Protein AF-A0A967EH42-F1 (afdb_monomer)

Organism: NCBI:txid2716691

Mean predicted aligned error: 13.78 Å

Nearest PDB structures (foldseek):
  6idc-assembly1_A-2  TM=6.650E-01  e=6.580E+00  Borreliella burgdorferi
  3dlb-assembly1_B  TM=2.522E-01  e=3.871E+00  Thermus thermophilus
  4v77-assembly1_BC  TM=2.938E-01  e=7.852E+00  Escherichia coli K-12

Solvent-accessible surface area (backbone atoms only — not comparable to full-atom values): 7405 Å² total; per-residue (Å²): 115,75,68,59,59,44,43,50,76,42,47,83,82,50,55,71,68,57,47,50,57,50,41,55,53,20,50,59,40,42,72,36,87,88,42,98,53,21,74,60,18,46,50,41,38,54,30,45,56,56,42,47,75,46,44,70,59,68,75,48,47,55,52,33,64,55,40,49,73,43,79,68,52,102,78,80,36,40,36,39,27,22,45,92,88,43,78,53,35,32,43,34,48,82,48,101,55,34,28,36,42,37,38,86,91,47,68,55,90,64,75,25,63,42,73,60,40,44,46,44,54,47,35,49,56,54,59,54,56,63,72,75,110

Foldseek 3Di:
DVVLCCLLVPVVVDDPVVLVVLLVVLVVLLVPPPRPCNVSSVSNNVRSVVVCLVADDVVLVVLLVQWDWDQDDPVSFKIFTDRPHDGAKIWGHPDQQWIWIDGPVGTDPDIGRDPNNRSSVSSCVRVVVVVVD

Secondary structure (DSSP, 8-state):
-HHHHHHHH-GGGS-HHHHHHHHHHHHHHHT-TT-TTHHHHHHHHHHHHHHHTTS--HHHHHHHHTEEEE---TTS-EEEEEETTEEEEEEEEEETTEEEEEETTEEEEEEESSHHHHHHHHHHHHHHHGGG-

pLDDT: mean 72.15, std 12.5, range [34.12, 90.25]

Radius of gyration: 17.96 Å; Cα contacts (8 Å, |Δi|>4): 178; chains: 1; bounding box: 46×28×54 Å

Sequence (133 aa):
MLHFEKLINTPTAFDARQREAMLENAQHIAQQAAHPLQEKAALVVKSLSAAEHILPPEQDLIRIGKIQWDRKTARKKRFRGFADQQLVATIVRLTPKQFHIELPARTMTETYTSFTAARLAAAQAVFSEIRAA

Structure (mmCIF, N/CA/C/O backbone):
data_AF-A0A967EH42-F1
#
_entry.id   AF-A0A967EH42-F1
#
loop_
_atom_site.group_PDB
_atom_site.id
_atom_site.type_symbol
_atom_site.label_atom_id
_atom_site.label_alt_id
_atom_site.label_comp_id
_atom_site.label_asym_id
_atom_site.label_entity_id
_atom_site.label_seq_id
_atom_site.pdbx_PDB_ins_code
_atom_site.Cartn_x
_atom_site.Cartn_y
_atom_site.Cartn_z
_atom_site.occupancy
_atom_site.B_iso_or_equiv
_atom_site.auth_seq_id
_atom_site.auth_comp_id
_atom_site.auth_asym_id
_atom_site.auth_atom_id
_atom_site.pdbx_PDB_model_num
ATOM 1 N N . MET A 1 1 ? 3.514 -9.314 -27.072 1.00 49.34 1 MET A N 1
ATOM 2 C CA . MET A 1 1 ? 3.388 -7.881 -26.709 1.00 49.34 1 MET A CA 1
ATOM 3 C C . MET A 1 1 ? 2.520 -7.632 -25.471 1.00 49.34 1 MET A C 1
ATOM 5 O O . MET A 1 1 ? 2.911 -6.787 -24.681 1.00 49.34 1 MET A O 1
ATOM 9 N N . LEU A 1 2 ? 1.441 -8.392 -25.220 1.00 53.69 2 LEU A N 1
ATOM 10 C CA . LEU A 1 2 ? 0.536 -8.179 -24.069 1.00 53.69 2 LEU A CA 1
ATOM 11 C C . LEU A 1 2 ? 1.178 -8.217 -22.664 1.00 53.69 2 LEU A C 1
ATOM 13 O O . LEU A 1 2 ? 0.697 -7.533 -21.766 1.00 53.69 2 LEU A O 1
ATOM 17 N N . HIS A 1 3 ? 2.245 -8.991 -22.444 1.00 59.12 3 HIS A N 1
ATOM 18 C CA . HIS A 1 3 ? 2.862 -9.087 -21.113 1.00 59.12 3 HIS A CA 1
ATOM 19 C C . HIS A 1 3 ? 3.661 -7.838 -20.722 1.00 59.12 3 HIS A C 1
ATOM 21 O O . HIS A 1 3 ? 3.661 -7.476 -19.554 1.00 59.12 3 HIS A O 1
ATOM 27 N N . PHE A 1 4 ? 4.288 -7.155 -21.684 1.00 62.41 4 PHE A N 1
ATOM 28 C CA . PHE A 1 4 ? 5.171 -6.014 -21.422 1.00 62.41 4 PHE A CA 1
ATOM 29 C C . PHE A 1 4 ? 4.390 -4.744 -21.063 1.00 62.41 4 PHE A C 1
ATOM 31 O O . PHE A 1 4 ? 4.672 -4.105 -20.053 1.00 62.41 4 PHE A O 1
ATOM 38 N N . GLU A 1 5 ? 3.350 -4.417 -21.834 1.00 62.66 5 GLU A N 1
ATOM 39 C CA . GLU A 1 5 ? 2.466 -3.287 -21.518 1.00 62.66 5 GLU A CA 1
ATOM 40 C C . GLU A 1 5 ? 1.739 -3.497 -20.190 1.00 62.66 5 GLU A C 1
ATOM 42 O O . GLU A 1 5 ? 1.609 -2.566 -19.400 1.00 62.66 5 GLU 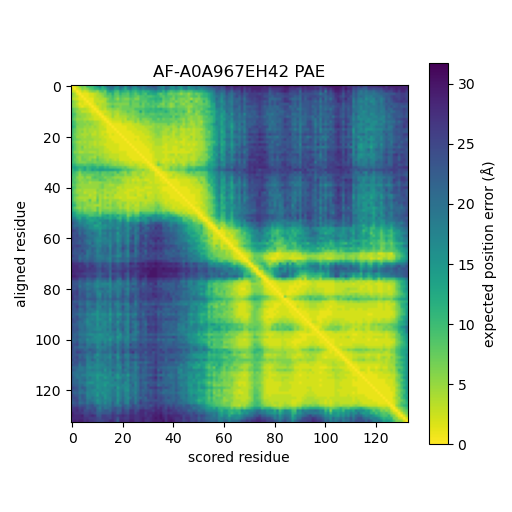A O 1
ATOM 47 N N . LYS A 1 6 ? 1.315 -4.732 -19.896 1.00 62.06 6 LYS A N 1
ATOM 48 C CA . LYS A 1 6 ? 0.685 -5.067 -18.616 1.00 62.06 6 LYS A CA 1
ATOM 49 C C . LYS A 1 6 ? 1.658 -4.926 -17.444 1.00 62.06 6 LYS A C 1
ATOM 51 O O . LYS A 1 6 ? 1.235 -4.503 -16.372 1.00 62.06 6 LYS A O 1
ATOM 56 N N . LEU A 1 7 ? 2.939 -5.230 -17.655 1.00 64.38 7 LEU A N 1
ATOM 57 C CA . LEU A 1 7 ? 4.001 -5.075 -16.662 1.00 64.38 7 LEU A CA 1
ATOM 58 C C . LEU A 1 7 ? 4.312 -3.605 -16.359 1.00 64.38 7 LEU A C 1
ATOM 60 O O . LEU A 1 7 ? 4.436 -3.236 -15.198 1.00 64.38 7 LEU A O 1
ATOM 64 N N . ILE A 1 8 ? 4.379 -2.759 -17.390 1.00 65.69 8 ILE A N 1
ATOM 65 C CA . ILE A 1 8 ? 4.637 -1.322 -17.224 1.00 65.69 8 ILE A CA 1
ATOM 66 C C . ILE A 1 8 ? 3.424 -0.600 -16.635 1.00 65.69 8 ILE A C 1
ATOM 68 O O . ILE A 1 8 ? 3.590 0.250 -15.763 1.00 65.69 8 ILE A O 1
ATOM 72 N N . ASN A 1 9 ? 2.214 -0.921 -17.096 1.00 66.25 9 ASN A N 1
ATOM 73 C CA . ASN A 1 9 ? 1.008 -0.166 -16.746 1.00 66.25 9 ASN A CA 1
ATOM 74 C C . ASN A 1 9 ? 0.295 -0.706 -15.497 1.00 66.25 9 ASN A C 1
ATOM 76 O O . ASN A 1 9 ? -0.409 0.035 -14.813 1.00 66.25 9 ASN A O 1
ATOM 80 N N . THR A 1 10 ? 0.471 -1.991 -15.185 1.00 65.50 10 THR A N 1
ATOM 81 C CA . THR A 1 10 ? -0.146 -2.678 -14.035 1.00 65.50 10 THR A CA 1
ATOM 82 C C . THR A 1 10 ? 0.849 -3.624 -13.349 1.00 65.50 10 THR A C 1
ATOM 84 O O . THR A 1 10 ? 0.586 -4.822 -13.224 1.00 65.50 10 THR A O 1
ATOM 87 N N . PRO A 1 11 ? 1.990 -3.110 -12.853 1.00 61.88 11 PRO A N 1
ATOM 88 C CA . PRO A 1 11 ? 3.014 -3.924 -12.192 1.00 61.88 11 PRO A CA 1
ATOM 89 C C . PRO A 1 11 ? 2.478 -4.663 -10.958 1.00 61.88 11 PRO A C 1
ATOM 91 O O . PRO A 1 11 ? 2.971 -5.725 -10.607 1.00 61.88 11 PRO A O 1
ATOM 94 N N . THR A 1 12 ? 1.419 -4.150 -10.329 1.00 60.03 12 THR A N 1
ATOM 95 C CA . THR A 1 12 ? 0.745 -4.747 -9.166 1.00 60.03 12 THR A CA 1
ATOM 96 C C . THR A 1 12 ? -0.120 -5.972 -9.488 1.00 60.03 12 THR A C 1
ATOM 98 O O . THR A 1 12 ? -0.634 -6.602 -8.568 1.00 60.03 12 THR A O 1
ATOM 101 N N . ALA A 1 13 ? -0.311 -6.306 -10.769 1.00 64.44 13 ALA A N 1
ATOM 102 C CA . ALA A 1 13 ? -1.050 -7.496 -11.197 1.00 64.44 13 ALA A CA 1
ATOM 103 C C . ALA A 1 13 ? -0.223 -8.791 -11.104 1.00 64.44 13 ALA A C 1
ATOM 105 O O . ALA A 1 13 ? -0.777 -9.874 -11.288 1.00 64.44 13 ALA A O 1
ATOM 106 N N . PHE A 1 14 ? 1.081 -8.672 -10.850 1.00 64.06 14 PHE A N 1
ATOM 107 C CA . PHE A 1 14 ? 2.023 -9.779 -10.722 1.00 64.06 14 PHE A CA 1
ATOM 108 C C . PHE A 1 14 ? 2.345 -10.027 -9.248 1.00 64.06 14 PHE A C 1
ATOM 110 O O . PHE A 1 14 ? 2.398 -9.087 -8.446 1.00 64.06 14 PHE A O 1
ATOM 117 N N . ASP A 1 15 ? 2.550 -11.293 -8.885 1.00 60.69 15 ASP A N 1
ATOM 118 C CA . ASP A 1 15 ? 2.920 -11.654 -7.517 1.00 60.69 15 ASP A CA 1
ATOM 119 C C . ASP A 1 15 ? 4.344 -11.176 -7.162 1.00 60.69 15 ASP A C 1
ATOM 121 O O . ASP A 1 15 ? 5.105 -10.709 -8.012 1.00 60.69 15 ASP A O 1
ATOM 125 N N . ALA A 1 16 ? 4.703 -11.220 -5.877 1.00 57.28 16 ALA A N 1
ATOM 126 C CA . ALA A 1 16 ? 5.970 -10.664 -5.401 1.00 57.28 16 ALA A CA 1
ATOM 127 C C . ALA A 1 16 ? 7.201 -11.349 -6.019 1.00 57.28 16 ALA A C 1
ATOM 129 O O . ALA A 1 16 ? 8.097 -10.649 -6.484 1.00 57.28 16 ALA A O 1
ATOM 130 N N . ARG A 1 17 ? 7.203 -12.687 -6.106 1.00 60.66 17 ARG A N 1
ATOM 131 C CA . ARG A 1 17 ? 8.310 -13.458 -6.696 1.00 60.66 17 ARG A CA 1
ATOM 132 C C . ARG A 1 17 ? 8.465 -13.184 -8.185 1.00 60.66 17 ARG A C 1
ATOM 134 O O . ARG A 1 17 ? 9.579 -13.060 -8.679 1.00 60.66 17 ARG A O 1
ATOM 141 N N . GLN A 1 18 ? 7.352 -13.078 -8.905 1.00 66.56 18 GLN A N 1
ATOM 142 C CA . GLN A 1 18 ? 7.357 -12.735 -10.321 1.00 66.56 18 GLN A CA 1
ATOM 143 C C . GLN A 1 18 ? 7.932 -11.338 -10.536 1.00 66.56 18 GLN A C 1
ATOM 145 O O . GLN A 1 18 ? 8.788 -11.170 -11.397 1.00 66.56 18 GLN A O 1
ATOM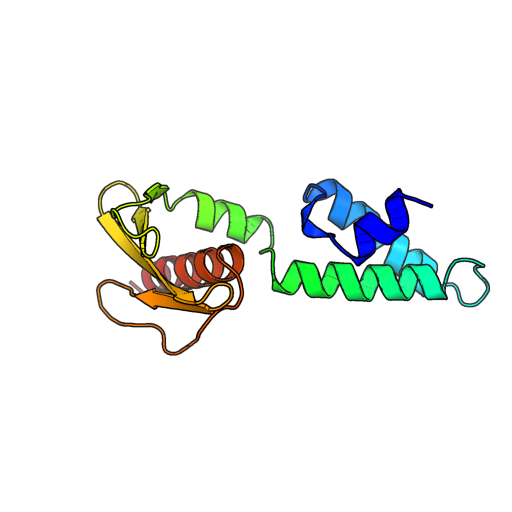 150 N N . ARG A 1 19 ? 7.517 -10.348 -9.736 1.00 67.31 19 ARG A N 1
ATOM 151 C CA . ARG A 1 19 ? 8.042 -8.978 -9.835 1.00 67.31 19 ARG A CA 1
ATOM 152 C C . ARG A 1 19 ? 9.534 -8.904 -9.531 1.00 67.31 19 ARG A C 1
ATOM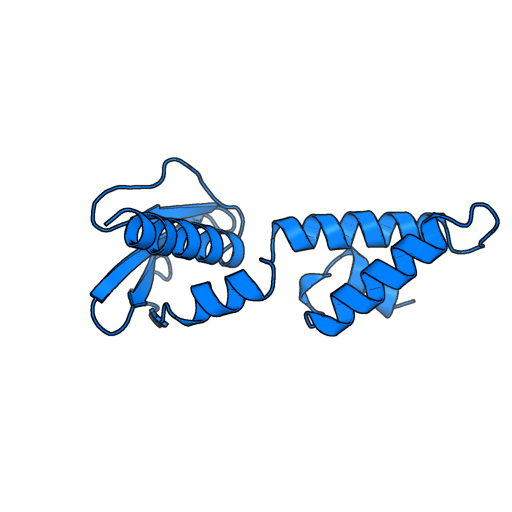 154 O O . ARG A 1 19 ? 10.234 -8.214 -10.259 1.00 67.3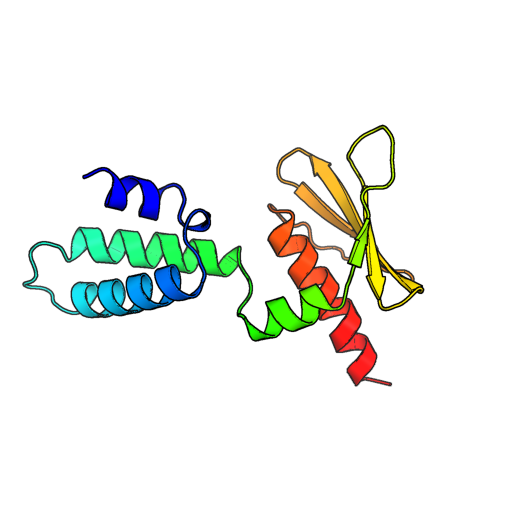1 19 ARG A O 1
ATOM 161 N N . GLU A 1 20 ? 10.009 -9.625 -8.521 1.00 65.31 20 GLU A N 1
ATOM 162 C CA . GLU A 1 20 ? 11.427 -9.681 -8.147 1.00 65.31 20 GLU A CA 1
ATOM 163 C C . GLU A 1 20 ? 12.279 -10.296 -9.267 1.00 65.31 20 GLU A C 1
ATOM 165 O O . GLU A 1 20 ? 13.205 -9.656 -9.761 1.00 65.31 20 GLU A O 1
ATOM 170 N N . ALA A 1 21 ? 11.884 -11.464 -9.784 1.00 72.19 21 ALA A N 1
ATOM 171 C CA . ALA A 1 21 ? 12.572 -12.104 -10.907 1.00 72.19 21 ALA A CA 1
ATOM 172 C C . ALA A 1 21 ? 12.525 -11.258 -12.196 1.00 72.19 21 ALA A C 1
ATOM 174 O O . ALA A 1 21 ? 13.450 -11.280 -13.012 1.00 72.19 21 ALA A O 1
ATOM 175 N N . MET A 1 22 ? 11.439 -10.512 -12.416 1.00 75.94 22 MET A N 1
ATOM 176 C CA . MET A 1 22 ? 11.306 -9.597 -13.555 1.00 75.94 22 MET A CA 1
ATOM 177 C C . MET A 1 22 ? 12.160 -8.340 -13.379 1.00 75.94 22 MET A C 1
ATOM 179 O O . MET A 1 22 ? 12.717 -7.856 -14.364 1.00 75.94 22 MET A O 1
ATOM 183 N N . LEU A 1 23 ? 12.289 -7.830 -12.153 1.00 76.06 23 LEU A N 1
ATOM 184 C CA . LEU A 1 23 ? 13.148 -6.698 -11.828 1.00 76.06 23 LEU A CA 1
ATOM 185 C C . LEU A 1 23 ? 14.621 -7.066 -12.012 1.00 76.06 23 LEU A C 1
ATOM 187 O O . LEU A 1 23 ? 15.328 -6.336 -12.699 1.00 76.06 23 LEU A O 1
ATOM 191 N N . GLU A 1 24 ? 15.057 -8.207 -11.481 1.00 74.94 24 GLU A N 1
ATOM 192 C CA . GLU A 1 24 ? 16.438 -8.693 -11.593 1.00 74.94 24 GLU A CA 1
ATOM 193 C C . GLU A 1 24 ? 16.843 -8.891 -13.064 1.00 74.94 24 GLU A C 1
ATOM 195 O O . GLU A 1 24 ? 17.857 -8.358 -13.523 1.00 74.94 24 GLU A O 1
ATOM 200 N N . ASN A 1 25 ? 15.989 -9.550 -13.857 1.00 79.19 25 ASN A N 1
ATOM 201 C CA . ASN A 1 25 ? 16.218 -9.712 -15.295 1.00 79.19 25 ASN A CA 1
ATOM 202 C C . ASN A 1 25 ? 16.239 -8.371 -16.042 1.00 79.19 25 ASN A C 1
ATOM 204 O O . ASN A 1 25 ? 17.070 -8.165 -16.928 1.00 79.19 25 ASN A O 1
ATOM 208 N N . ALA A 1 26 ? 15.338 -7.444 -15.706 1.00 80.38 26 ALA A N 1
ATOM 209 C CA . ALA A 1 26 ? 15.302 -6.131 -16.339 1.00 80.38 26 ALA A CA 1
ATOM 210 C C . ALA A 1 26 ? 16.525 -5.278 -15.969 1.00 80.38 26 ALA A C 1
ATOM 212 O O . ALA A 1 26 ? 17.067 -4.594 -16.834 1.00 80.38 26 ALA A O 1
ATOM 213 N N . GLN A 1 27 ? 17.005 -5.346 -14.727 1.00 79.69 27 GLN A N 1
ATOM 214 C CA . GLN A 1 27 ? 18.238 -4.685 -14.296 1.00 79.69 27 GLN A CA 1
ATOM 215 C C . GLN A 1 27 ? 19.451 -5.238 -15.047 1.00 79.69 27 GLN A C 1
ATOM 217 O O . GLN A 1 27 ? 20.239 -4.462 -15.585 1.00 79.69 27 GLN A O 1
ATOM 222 N N . HIS A 1 28 ? 19.558 -6.564 -15.152 1.00 81.94 28 HIS A N 1
ATOM 223 C CA . HIS A 1 28 ? 20.640 -7.218 -15.881 1.00 81.94 28 HIS A CA 1
ATOM 224 C C . HIS A 1 28 ? 20.649 -6.829 -17.371 1.00 81.94 28 HIS A C 1
ATOM 226 O O . HIS A 1 28 ? 21.689 -6.468 -17.917 1.00 81.94 28 HIS A O 1
ATOM 232 N N . ILE A 1 29 ? 19.483 -6.812 -18.027 1.00 80.00 29 ILE A N 1
ATOM 233 C CA . ILE A 1 29 ? 19.360 -6.397 -19.435 1.00 80.00 29 ILE A CA 1
ATOM 234 C C . ILE A 1 29 ? 19.632 -4.893 -19.612 1.00 80.00 29 ILE A C 1
ATOM 236 O O . ILE A 1 29 ? 20.253 -4.496 -20.596 1.00 80.00 29 ILE A O 1
ATOM 240 N N . ALA A 1 30 ? 19.201 -4.043 -18.676 1.00 77.06 30 ALA A N 1
ATOM 241 C CA . ALA A 1 30 ? 19.415 -2.596 -18.752 1.00 77.06 30 ALA A CA 1
ATOM 242 C C . ALA A 1 30 ? 20.903 -2.200 -18.659 1.00 77.06 30 ALA A C 1
ATOM 244 O O . ALA A 1 30 ? 21.290 -1.165 -19.204 1.00 77.06 30 ALA A O 1
ATOM 245 N N . GLN A 1 31 ? 21.737 -3.024 -18.013 1.00 82.88 31 GLN A N 1
ATOM 246 C CA . GLN A 1 31 ? 23.193 -2.837 -17.928 1.00 82.88 31 GLN A CA 1
ATOM 247 C C . GLN A 1 31 ? 23.930 -3.220 -19.223 1.00 82.88 31 GLN A C 1
ATOM 249 O O . GLN A 1 31 ? 25.080 -2.831 -19.422 1.00 82.88 31 GLN A O 1
ATOM 254 N N . GLN A 1 32 ? 23.278 -3.948 -20.133 1.00 84.94 32 GLN A N 1
ATOM 255 C CA . GLN A 1 32 ? 23.858 -4.366 -21.405 1.00 84.94 32 GLN A CA 1
ATOM 256 C C . GLN A 1 32 ? 23.497 -3.369 -22.514 1.00 84.94 32 GLN A C 1
ATOM 258 O O . GLN A 1 32 ? 22.471 -3.496 -23.178 1.00 84.94 32 GLN A O 1
ATOM 263 N N . ALA A 1 33 ? 24.369 -2.385 -22.752 1.00 74.44 33 ALA A N 1
ATOM 264 C CA . ALA A 1 33 ? 24.132 -1.309 -23.726 1.00 74.44 33 ALA A CA 1
ATOM 265 C C . ALA A 1 33 ? 23.919 -1.791 -25.178 1.00 74.44 33 ALA A C 1
ATOM 267 O O . ALA A 1 33 ? 23.273 -1.111 -25.966 1.00 74.44 33 ALA A O 1
ATOM 268 N N . ALA A 1 34 ? 24.437 -2.969 -25.537 1.00 82.81 34 ALA A N 1
ATOM 269 C CA . ALA A 1 34 ? 24.259 -3.562 -26.865 1.00 82.81 34 ALA A CA 1
ATOM 270 C C . ALA A 1 34 ? 23.003 -4.453 -26.981 1.00 82.81 34 ALA A C 1
ATOM 272 O O . ALA A 1 34 ? 22.765 -5.046 -28.033 1.00 82.81 34 ALA A O 1
ATOM 273 N N . HIS A 1 35 ? 22.209 -4.599 -25.913 1.00 76.75 35 HIS A N 1
ATOM 274 C CA . HIS A 1 35 ? 21.074 -5.516 -25.904 1.00 76.75 35 HIS A CA 1
ATOM 275 C C . HIS A 1 35 ? 19.841 -4.887 -26.586 1.00 76.75 35 HIS A C 1
ATOM 277 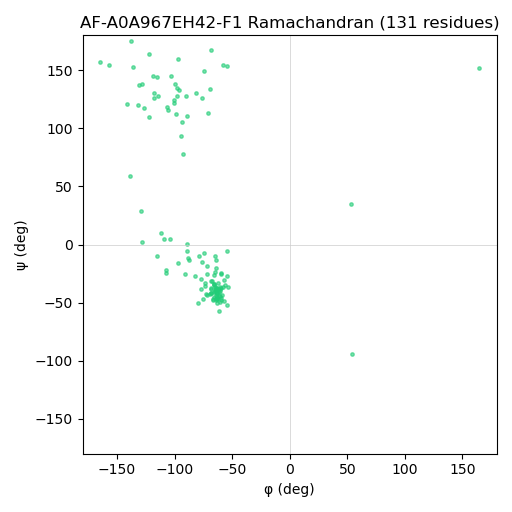O O . HIS A 1 35 ? 19.409 -3.800 -26.200 1.00 76.75 35 HIS A O 1
ATOM 283 N N . PRO A 1 36 ? 19.168 -5.580 -27.526 1.00 80.50 36 PRO A N 1
ATOM 284 C CA . PRO A 1 36 ? 18.054 -5.024 -28.314 1.00 80.50 36 PRO A CA 1
ATOM 285 C C . PRO A 1 36 ? 16.802 -4.653 -27.495 1.00 80.50 36 PRO A C 1
ATOM 287 O O . PRO A 1 36 ? 15.864 -4.049 -28.010 1.00 80.50 36 PRO A O 1
ATOM 290 N N . LEU A 1 37 ? 16.759 -5.037 -26.217 1.00 79.56 37 LEU A N 1
ATOM 291 C CA . LEU A 1 37 ? 15.664 -4.749 -25.284 1.00 79.56 37 LEU A CA 1
ATOM 292 C C . LEU A 1 37 ? 16.055 -3.774 -24.163 1.00 79.56 37 LEU A C 1
ATOM 294 O O . LEU A 1 37 ? 15.277 -3.612 -23.228 1.00 79.56 37 LEU A O 1
ATOM 298 N N . GLN A 1 38 ? 17.223 -3.130 -24.234 1.00 82.69 38 GLN A N 1
ATOM 299 C CA . GLN A 1 38 ? 17.745 -2.261 -23.174 1.00 82.69 38 GLN A CA 1
ATOM 300 C C . GLN A 1 38 ? 16.763 -1.142 -22.774 1.00 82.69 38 GLN A C 1
ATOM 302 O O . GLN A 1 38 ? 16.413 -1.020 -21.601 1.00 82.69 38 GLN A O 1
ATOM 307 N N . GLU A 1 39 ? 16.249 -0.365 -23.734 1.00 78.81 39 GLU A N 1
ATOM 308 C CA . GLU A 1 39 ? 15.298 0.732 -23.463 1.00 78.81 39 GLU A CA 1
ATOM 309 C C . GLU A 1 39 ? 14.005 0.231 -22.806 1.00 78.81 39 GLU A C 1
ATOM 311 O O . GLU A 1 39 ? 13.449 0.843 -21.892 1.00 78.81 39 GLU A O 1
ATOM 316 N N . LYS A 1 40 ? 13.544 -0.942 -23.244 1.00 78.06 40 LYS A N 1
ATOM 317 C CA . LYS A 1 40 ? 12.361 -1.609 -22.702 1.00 78.06 40 LYS A CA 1
ATOM 318 C C . LYS A 1 40 ? 12.602 -2.098 -21.275 1.00 78.06 40 LYS A C 1
ATOM 320 O O . LYS A 1 40 ? 11.740 -1.925 -20.417 1.00 78.06 40 LYS A O 1
ATOM 325 N N . ALA A 1 41 ? 13.773 -2.660 -21.002 1.00 77.75 41 ALA A N 1
ATOM 326 C CA . ALA A 1 41 ? 14.166 -3.088 -19.669 1.00 77.75 41 ALA A CA 1
ATOM 327 C C . ALA A 1 41 ? 14.289 -1.896 -18.704 1.00 77.75 41 ALA A C 1
ATOM 329 O O . ALA A 1 41 ? 13.788 -1.968 -17.585 1.00 77.75 41 ALA A O 1
ATOM 330 N N . ALA A 1 42 ? 14.825 -0.758 -19.154 1.00 80.50 42 ALA A N 1
ATOM 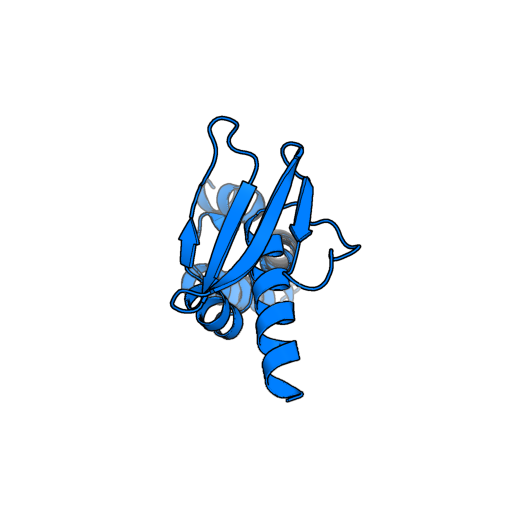331 C CA . ALA A 1 42 ? 14.883 0.467 -18.355 1.00 80.50 42 ALA A CA 1
ATOM 332 C C . ALA A 1 42 ? 13.486 0.981 -17.949 1.00 80.50 42 ALA A C 1
ATOM 334 O O . ALA A 1 42 ? 13.276 1.390 -16.805 1.00 80.50 42 ALA A O 1
ATOM 335 N N . LEU A 1 43 ? 12.501 0.910 -18.853 1.00 78.62 43 LEU A N 1
ATOM 336 C CA . LEU A 1 43 ? 11.105 1.250 -18.543 1.00 78.62 43 LEU A CA 1
ATOM 337 C C . LEU A 1 43 ? 10.478 0.292 -17.521 1.00 78.62 43 LEU A C 1
ATOM 339 O O . LEU A 1 43 ? 9.713 0.728 -16.659 1.00 78.62 43 LEU A O 1
ATOM 343 N N . VAL A 1 44 ? 10.818 -0.996 -17.590 1.00 76.25 44 VAL A N 1
ATOM 344 C CA . VAL A 1 44 ? 10.379 -2.007 -16.620 1.00 76.25 44 VAL A CA 1
ATOM 345 C C . VAL A 1 44 ? 10.979 -1.752 -15.244 1.00 76.25 44 VAL A C 1
ATOM 347 O O . VAL A 1 44 ? 10.228 -1.734 -14.274 1.00 76.25 44 VAL A O 1
ATOM 350 N N . VAL A 1 45 ? 12.285 -1.481 -15.153 1.00 77.12 45 VAL A N 1
ATOM 351 C CA . VAL A 1 45 ? 12.943 -1.113 -13.887 1.00 77.12 45 VAL A CA 1
ATOM 352 C C . VAL A 1 45 ? 12.267 0.120 -13.290 1.00 77.12 45 VAL A C 1
ATOM 354 O O . VAL A 1 45 ? 11.847 0.096 -12.138 1.00 77.12 45 VAL A O 1
ATOM 357 N N . LYS A 1 46 ? 12.054 1.171 -14.091 1.00 76.19 46 LYS A N 1
ATOM 358 C CA . LYS A 1 46 ? 11.377 2.391 -13.635 1.00 76.19 46 LYS A CA 1
ATOM 359 C C . LYS A 1 46 ? 9.960 2.117 -13.118 1.00 76.19 46 LYS A C 1
ATOM 361 O O . LYS A 1 46 ? 9.576 2.668 -12.089 1.00 76.19 46 LYS A O 1
ATOM 366 N N . SER A 1 47 ? 9.182 1.284 -13.813 1.00 71.50 47 SER A N 1
ATOM 367 C CA . SER A 1 47 ? 7.808 0.956 -13.413 1.00 71.50 47 SER A CA 1
ATOM 368 C C . SER A 1 47 ? 7.751 0.054 -12.175 1.00 71.50 47 SER A C 1
ATOM 370 O O . SER A 1 47 ? 6.984 0.326 -11.251 1.00 71.50 47 SER A O 1
ATOM 372 N N . LEU A 1 48 ? 8.593 -0.981 -12.102 1.00 69.12 48 LEU A N 1
ATOM 373 C CA . LEU A 1 48 ? 8.644 -1.897 -10.963 1.00 69.12 48 LEU A CA 1
ATOM 374 C C . LEU A 1 48 ? 9.189 -1.215 -9.708 1.00 69.12 48 LEU A C 1
ATOM 376 O O . LEU A 1 48 ? 8.570 -1.350 -8.659 1.00 69.12 48 LEU A O 1
ATOM 380 N N . SER A 1 49 ? 10.236 -0.394 -9.804 1.00 67.62 49 SER A N 1
ATOM 381 C CA . SER A 1 49 ? 10.726 0.391 -8.662 1.00 67.62 49 SER A CA 1
ATOM 382 C C . SER A 1 49 ? 9.713 1.450 -8.199 1.00 67.62 49 SER A C 1
ATOM 384 O O . SER A 1 49 ? 9.565 1.693 -6.999 1.00 67.62 49 SER A O 1
ATOM 386 N N . ALA A 1 50 ? 8.940 2.039 -9.123 1.00 65.88 50 ALA A N 1
ATOM 387 C CA . ALA A 1 50 ? 7.806 2.898 -8.767 1.00 65.88 50 ALA A CA 1
ATOM 388 C C . ALA A 1 50 ? 6.663 2.107 -8.101 1.00 65.88 50 ALA A C 1
ATOM 390 O O . ALA A 1 50 ? 5.960 2.637 -7.243 1.00 65.88 50 ALA A O 1
ATOM 391 N N . ALA A 1 51 ? 6.484 0.834 -8.459 1.00 57.56 51 ALA A N 1
ATOM 392 C CA . ALA A 1 51 ? 5.527 -0.064 -7.823 1.00 57.56 51 ALA A CA 1
ATOM 393 C C . ALA A 1 51 ? 6.009 -0.594 -6.466 1.00 57.56 51 ALA A C 1
ATOM 395 O O . ALA A 1 51 ? 5.179 -0.846 -5.601 1.00 57.56 51 ALA A O 1
ATOM 396 N N . GLU A 1 52 ? 7.314 -0.735 -6.240 1.00 53.97 52 GLU A N 1
ATOM 397 C CA . GLU A 1 52 ? 7.908 -1.042 -4.929 1.00 53.97 52 GLU A CA 1
ATOM 398 C C . GLU A 1 52 ? 7.747 0.119 -3.945 1.00 53.97 52 GLU A C 1
ATOM 400 O O . GLU A 1 52 ? 7.483 -0.107 -2.770 1.00 53.97 52 GLU A O 1
ATOM 405 N N . HIS A 1 53 ? 7.730 1.366 -4.427 1.00 50.16 53 HIS A N 1
ATOM 406 C CA . HIS A 1 53 ? 7.278 2.507 -3.616 1.00 50.16 53 HIS A CA 1
ATOM 407 C C . HIS A 1 53 ? 5.786 2.421 -3.225 1.00 50.16 53 HIS A C 1
ATOM 409 O O . HIS A 1 53 ? 5.321 3.160 -2.358 1.00 50.16 53 HIS A O 1
ATOM 415 N N . ILE A 1 54 ? 5.017 1.523 -3.851 1.00 54.09 54 ILE A N 1
ATOM 416 C CA . ILE A 1 54 ? 3.589 1.289 -3.588 1.00 54.09 54 ILE A CA 1
ATOM 417 C C . ILE A 1 54 ? 3.359 -0.042 -2.840 1.00 54.09 54 ILE A C 1
ATOM 419 O O . ILE A 1 54 ? 2.342 -0.188 -2.153 1.00 54.09 54 ILE A O 1
ATOM 423 N N . LEU A 1 55 ? 4.279 -1.007 -2.950 1.00 53.97 55 LEU A N 1
ATOM 424 C CA . LEU A 1 55 ? 4.183 -2.353 -2.388 1.00 53.97 55 LEU A CA 1
ATOM 425 C C . LEU A 1 55 ? 5.368 -2.629 -1.451 1.00 53.97 55 LEU A C 1
ATOM 427 O O . LEU A 1 55 ? 6.480 -2.804 -1.941 1.00 53.97 55 LEU A O 1
ATOM 431 N N . PRO A 1 56 ? 5.128 -2.713 -0.133 1.00 53.56 56 PRO A N 1
ATOM 432 C CA . PRO A 1 56 ? 6.179 -2.958 0.846 1.00 53.56 56 PRO A CA 1
ATOM 433 C C . PRO A 1 56 ? 7.015 -4.211 0.589 1.00 53.56 56 PRO A C 1
ATOM 435 O O . PRO A 1 56 ? 6.476 -5.194 0.068 1.00 53.56 56 PRO A O 1
ATOM 438 N N . PRO A 1 57 ? 8.277 -4.229 1.060 1.00 55.97 57 PRO A N 1
ATOM 439 C CA . PRO A 1 57 ? 9.088 -5.441 1.103 1.00 55.97 57 PRO A CA 1
ATOM 440 C C . PRO A 1 57 ? 8.402 -6.548 1.927 1.00 55.97 57 PRO A C 1
ATOM 442 O O . PRO A 1 57 ? 7.598 -6.279 2.819 1.00 55.97 57 PRO A O 1
ATOM 445 N N . GLU A 1 58 ? 8.713 -7.816 1.653 1.00 49.62 58 GLU A N 1
ATOM 446 C CA . GLU A 1 58 ? 7.990 -8.975 2.210 1.00 49.62 58 GLU A CA 1
ATOM 447 C C . GLU A 1 58 ? 7.980 -9.029 3.750 1.00 49.62 58 GLU A C 1
ATOM 449 O O . GLU A 1 58 ? 6.958 -9.328 4.369 1.00 49.62 58 GLU A O 1
ATOM 454 N N . GLN A 1 59 ? 9.077 -8.622 4.389 1.00 53.03 59 GLN A N 1
ATOM 455 C CA . GLN A 1 59 ? 9.159 -8.453 5.845 1.00 53.03 59 GLN A CA 1
ATOM 456 C C . GLN A 1 59 ? 8.092 -7.497 6.406 1.00 53.03 59 GLN A C 1
ATOM 458 O O . GLN A 1 59 ? 7.551 -7.706 7.497 1.00 53.03 59 GLN A O 1
ATOM 463 N N . ASP A 1 60 ? 7.746 -6.469 5.638 1.00 55.81 60 ASP A N 1
ATOM 464 C CA . ASP A 1 60 ? 6.720 -5.507 5.994 1.00 55.81 60 ASP A CA 1
ATOM 465 C C . ASP A 1 60 ? 5.322 -6.040 5.658 1.00 55.81 60 ASP A C 1
ATOM 467 O O . ASP A 1 60 ? 4.374 -5.725 6.373 1.00 55.81 60 ASP A O 1
ATOM 471 N N . LEU A 1 61 ? 5.178 -6.926 4.663 1.00 55.16 61 LEU A N 1
ATOM 472 C CA . LEU A 1 61 ? 3.933 -7.668 4.424 1.00 55.16 61 LEU A CA 1
ATOM 473 C C . LEU A 1 61 ? 3.586 -8.595 5.596 1.00 55.16 61 LEU A C 1
ATOM 475 O O . LEU A 1 61 ? 2.416 -8.670 5.972 1.00 55.16 61 LEU A O 1
ATOM 479 N N . ILE A 1 62 ? 4.578 -9.232 6.227 1.00 58.25 62 ILE A N 1
ATOM 480 C CA . ILE A 1 62 ? 4.379 -10.038 7.445 1.00 58.25 62 ILE A CA 1
ATOM 481 C C . ILE A 1 62 ? 3.899 -9.151 8.602 1.00 58.25 62 ILE A C 1
ATOM 483 O O . ILE A 1 62 ? 2.951 -9.506 9.303 1.00 58.25 62 ILE A O 1
ATOM 487 N N . ARG A 1 63 ? 4.502 -7.967 8.788 1.00 61.69 63 ARG A N 1
ATOM 488 C CA . ARG A 1 63 ? 4.065 -6.989 9.804 1.00 61.69 63 ARG A CA 1
ATOM 489 C C . ARG A 1 63 ? 2.654 -6.472 9.529 1.00 61.69 63 ARG A C 1
ATOM 491 O O . ARG A 1 63 ? 1.823 -6.482 10.430 1.00 61.69 63 ARG A O 1
ATOM 498 N N . ILE A 1 64 ? 2.346 -6.096 8.287 1.00 61.62 64 ILE A N 1
ATOM 499 C CA . ILE A 1 64 ? 0.992 -5.706 7.862 1.00 61.62 64 ILE A CA 1
ATOM 500 C C . ILE A 1 64 ? -0.007 -6.847 8.082 1.00 61.62 64 ILE A C 1
ATOM 502 O O . ILE A 1 64 ? -1.155 -6.585 8.443 1.00 61.62 64 ILE A O 1
ATOM 506 N N . GLY A 1 65 ? 0.412 -8.095 7.858 1.00 64.50 65 GLY A N 1
ATOM 507 C CA . GLY A 1 65 ? -0.396 -9.301 8.036 1.00 64.50 65 GLY A CA 1
ATOM 508 C C . GLY A 1 65 ? -0.804 -9.571 9.485 1.00 64.50 65 GLY A C 1
ATOM 509 O O . GLY A 1 65 ? -1.839 -10.194 9.704 1.00 64.50 65 GLY A O 1
ATOM 510 N N . LYS A 1 66 ? -0.061 -9.044 10.471 1.00 73.88 66 LYS A N 1
ATOM 511 C CA . LYS A 1 66 ? -0.443 -9.093 11.896 1.00 73.88 66 LYS A CA 1
ATOM 512 C C . LYS A 1 66 ? -1.609 -8.166 12.242 1.00 73.88 66 LYS A C 1
ATOM 514 O O . LYS A 1 66 ? -2.230 -8.342 13.285 1.00 73.88 66 LYS A O 1
ATOM 519 N N . ILE A 1 67 ? -1.902 -7.183 11.388 1.00 79.25 67 ILE A N 1
ATOM 520 C CA . ILE A 1 67 ? -3.029 -6.270 11.573 1.00 79.25 67 ILE A CA 1
ATOM 521 C C . ILE A 1 67 ? -4.196 -6.762 10.714 1.00 79.25 67 ILE A C 1
ATOM 523 O O . ILE A 1 67 ? -4.153 -6.705 9.483 1.00 79.25 67 ILE A O 1
ATOM 527 N N . GLN A 1 68 ? -5.265 -7.217 11.360 1.00 82.25 68 GLN A N 1
ATOM 528 C CA . GLN A 1 68 ? -6.522 -7.570 10.713 1.00 82.25 68 GLN A CA 1
ATOM 529 C C . GLN A 1 68 ? -7.301 -6.306 10.353 1.00 82.25 68 GLN A C 1
ATOM 531 O O . GLN A 1 68 ? -7.562 -5.460 11.204 1.00 82.25 68 GLN A O 1
ATOM 536 N N . TRP A 1 69 ? -7.691 -6.166 9.086 1.00 81.44 69 TRP A N 1
ATOM 537 C CA . TRP A 1 69 ? -8.378 -4.969 8.604 1.00 81.44 69 TRP A CA 1
ATOM 538 C C . TRP A 1 69 ? -9.864 -5.236 8.371 1.00 81.44 69 TRP A C 1
ATOM 540 O O . TRP A 1 69 ? -10.234 -5.978 7.465 1.00 81.44 69 TRP A O 1
ATOM 550 N N . ASP A 1 70 ? -10.715 -4.569 9.145 1.00 79.50 70 ASP A N 1
ATOM 551 C CA . ASP A 1 70 ? -12.170 -4.608 9.016 1.00 79.50 70 ASP A CA 1
ATOM 552 C C . ASP A 1 70 ? -12.697 -3.369 8.265 1.00 79.50 70 ASP A C 1
ATOM 554 O O . ASP A 1 70 ? -12.288 -2.224 8.500 1.00 79.50 70 ASP A O 1
ATOM 558 N N . ARG A 1 71 ? -13.663 -3.590 7.370 1.00 65.56 71 ARG A N 1
ATOM 559 C CA . ARG A 1 71 ? -14.394 -2.544 6.648 1.00 65.56 71 ARG A CA 1
ATOM 560 C C . ARG A 1 71 ? -15.674 -2.185 7.408 1.00 65.56 71 ARG A C 1
ATOM 562 O O . ARG A 1 71 ? -16.769 -2.526 6.969 1.00 65.56 71 ARG A O 1
ATOM 569 N N . LYS A 1 72 ? -15.580 -1.402 8.489 1.00 57.88 72 LYS A N 1
ATOM 570 C CA . LYS A 1 72 ? -16.782 -0.771 9.071 1.00 57.88 72 LYS A CA 1
ATOM 571 C C . LYS A 1 72 ? -16.995 0.630 8.527 1.00 57.88 72 LYS A C 1
ATOM 573 O O . LYS A 1 72 ? -16.324 1.572 8.938 1.00 57.88 72 LYS A O 1
ATOM 578 N N . THR A 1 73 ? -17.980 0.762 7.638 1.00 51.50 73 THR A N 1
ATOM 579 C CA . THR A 1 73 ? -19.131 1.691 7.744 1.00 51.50 73 THR A CA 1
ATOM 580 C C . THR A 1 73 ? -19.832 1.844 6.390 1.00 51.50 73 THR A C 1
ATOM 582 O O . THR A 1 73 ? -19.202 1.763 5.333 1.00 51.50 73 THR A O 1
ATOM 585 N N . ALA A 1 74 ? -21.140 2.132 6.430 1.00 46.12 74 ALA A N 1
ATOM 586 C CA . ALA A 1 74 ? -22.071 2.242 5.296 1.00 46.12 74 ALA A CA 1
ATOM 587 C C . ALA A 1 74 ? -21.663 3.223 4.170 1.00 46.12 74 ALA A C 1
ATOM 589 O O . ALA A 1 74 ? -22.304 3.264 3.125 1.00 46.12 74 ALA A O 1
ATOM 590 N N . ARG A 1 75 ? -20.576 3.991 4.342 1.00 57.25 75 ARG A N 1
ATOM 591 C CA . ARG A 1 75 ? -20.036 4.921 3.337 1.00 57.25 75 ARG A CA 1
ATOM 592 C C . ARG A 1 75 ? -18.703 4.492 2.700 1.00 57.25 75 ARG A C 1
ATOM 594 O O . ARG A 1 75 ? -18.174 5.260 1.908 1.00 57.25 75 ARG A O 1
ATOM 601 N N . LYS A 1 76 ? -18.155 3.298 2.991 1.00 60.06 76 LYS A N 1
ATOM 602 C CA . LYS A 1 76 ? -16.915 2.754 2.369 1.00 60.06 76 LYS A CA 1
ATOM 603 C C . LYS A 1 76 ? -15.685 3.692 2.448 1.00 60.06 76 LYS A C 1
ATOM 605 O O . LYS A 1 76 ? -14.874 3.733 1.522 1.00 60.06 76 LYS A O 1
ATOM 610 N N . LYS A 1 77 ? -15.546 4.455 3.541 1.00 76.38 77 LYS A N 1
ATOM 611 C CA . LYS A 1 77 ? -14.469 5.456 3.715 1.00 76.38 77 LYS A CA 1
ATOM 612 C C . LYS A 1 77 ? -13.483 5.165 4.847 1.00 76.38 77 LYS A C 1
ATOM 614 O O . LYS A 1 77 ? -12.486 5.863 4.933 1.00 76.38 77 LYS A O 1
ATOM 619 N N . ARG A 1 78 ? -13.726 4.182 5.719 1.00 85.44 78 ARG A N 1
ATOM 620 C CA . ARG A 1 78 ? -12.862 3.904 6.881 1.00 85.44 78 ARG A CA 1
ATOM 621 C C . ARG A 1 78 ? -12.519 2.419 6.949 1.00 85.44 78 ARG A C 1
ATOM 623 O O . ARG A 1 78 ? -13.391 1.575 6.743 1.00 85.44 78 ARG A O 1
ATOM 630 N N . PHE A 1 79 ? -11.260 2.123 7.238 1.00 86.25 79 PHE A N 1
ATOM 631 C CA . PHE A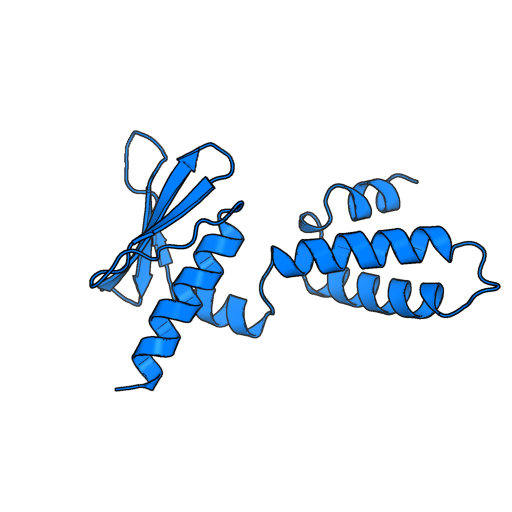 1 79 ? -10.704 0.779 7.353 1.00 86.25 79 PHE A CA 1
ATOM 632 C C . PHE A 1 79 ? -10.007 0.679 8.702 1.00 86.25 79 PHE A C 1
ATOM 634 O O . PHE A 1 79 ? -9.071 1.425 8.966 1.00 86.25 79 PHE A O 1
ATOM 641 N N . ARG A 1 80 ? -10.482 -0.207 9.569 1.00 86.38 80 ARG A N 1
ATOM 642 C CA . ARG A 1 80 ? -9.994 -0.326 10.945 1.00 86.38 80 ARG A CA 1
ATOM 643 C C . ARG A 1 80 ? -9.027 -1.494 11.031 1.00 86.38 80 ARG A C 1
ATOM 645 O O . ARG A 1 80 ? -9.399 -2.591 10.637 1.00 86.38 80 ARG A O 1
ATOM 652 N N . GLY A 1 81 ? -7.819 -1.242 11.506 1.00 87.38 81 GLY A N 1
ATOM 653 C CA . GLY A 1 81 ? -6.773 -2.227 11.730 1.00 87.38 81 GLY A CA 1
ATOM 654 C C . GLY A 1 81 ? -6.738 -2.662 13.190 1.00 87.38 81 GLY A C 1
ATOM 655 O O . GLY A 1 81 ? -6.657 -1.820 14.086 1.00 87.38 81 GLY A O 1
ATOM 656 N N . PHE A 1 82 ? -6.781 -3.971 13.413 1.00 82.19 82 PHE A N 1
ATOM 657 C CA . PHE A 1 82 ? -6.732 -4.606 14.722 1.00 82.19 82 PHE A CA 1
ATOM 658 C C . PHE A 1 82 ? -5.503 -5.500 14.837 1.00 82.19 82 PHE A C 1
ATOM 660 O O . PHE A 1 82 ? -5.279 -6.331 13.963 1.00 82.19 82 PHE A O 1
ATOM 667 N N . ALA A 1 83 ? -4.732 -5.352 15.909 1.00 83.50 83 ALA A N 1
ATOM 668 C CA . ALA A 1 83 ? -3.767 -6.364 16.327 1.00 83.50 83 ALA A CA 1
ATOM 669 C C . ALA A 1 83 ? -4.414 -7.147 17.473 1.00 83.50 83 ALA A C 1
ATOM 671 O O . ALA A 1 83 ? -4.859 -6.546 18.453 1.00 83.50 83 ALA A O 1
ATOM 672 N N . ASP A 1 84 ? -4.550 -8.460 17.297 1.00 78.31 84 ASP A N 1
ATOM 673 C CA . ASP A 1 84 ? -5.348 -9.343 18.153 1.00 78.31 84 ASP A CA 1
ATOM 674 C C . ASP A 1 84 ? -6.805 -8.862 18.294 1.00 78.31 84 ASP A C 1
ATOM 676 O O . ASP A 1 84 ? -7.642 -9.155 17.441 1.00 78.31 84 ASP A O 1
ATOM 680 N N . GLN A 1 85 ? -7.116 -8.091 19.340 1.00 78.25 85 GLN A N 1
ATOM 681 C CA . GLN A 1 85 ? -8.447 -7.518 19.595 1.00 78.25 85 GLN A CA 1
ATOM 682 C C . GLN A 1 85 ? -8.424 -6.004 19.843 1.00 78.25 85 GLN A C 1
ATOM 684 O O . GLN A 1 85 ? -9.465 -5.394 20.094 1.00 78.25 85 GLN A O 1
ATOM 689 N N . GLN A 1 86 ? -7.253 -5.373 19.763 1.00 79.75 86 GLN A N 1
ATOM 690 C CA . GLN A 1 86 ? -7.098 -3.946 20.011 1.00 79.75 86 GLN A CA 1
ATOM 691 C C . GLN A 1 86 ? -7.092 -3.170 18.700 1.00 79.75 86 GLN A C 1
ATOM 693 O O . GLN A 1 86 ? -6.425 -3.549 17.737 1.00 79.75 86 GLN A O 1
ATOM 698 N N . LEU A 1 87 ? -7.841 -2.066 18.655 1.00 84.62 87 LEU A N 1
ATOM 699 C CA . LEU A 1 87 ? -7.789 -1.139 17.529 1.00 84.62 87 LEU A CA 1
ATOM 700 C C . LEU A 1 87 ? -6.450 -0.397 17.572 1.00 84.62 87 LEU A C 1
ATOM 702 O O . LEU A 1 87 ? -6.230 0.413 18.466 1.00 84.62 87 LEU A O 1
ATOM 706 N N . VAL A 1 88 ? -5.588 -0.652 16.590 1.00 85.75 88 VAL A N 1
ATOM 707 C CA . VAL A 1 88 ? -4.231 -0.078 16.530 1.00 85.75 88 VAL A CA 1
ATOM 708 C C . VAL A 1 88 ? -4.076 0.991 15.455 1.00 85.75 88 VAL A C 1
ATOM 710 O O . VAL A 1 88 ? -3.193 1.834 15.547 1.00 85.75 88 VAL A O 1
ATOM 713 N N . ALA A 1 89 ? -4.935 0.986 14.434 1.00 88.25 89 ALA A N 1
ATOM 714 C CA . ALA A 1 89 ? -4.920 1.993 13.380 1.00 88.25 89 ALA A CA 1
ATOM 715 C C . ALA A 1 89 ? -6.284 2.098 12.694 1.00 88.25 89 ALA A C 1
ATOM 717 O O . ALA A 1 89 ? -7.050 1.140 12.626 1.00 88.25 89 ALA A O 1
ATOM 718 N N . THR A 1 90 ? -6.586 3.252 12.118 1.00 90.19 90 THR A N 1
ATOM 719 C CA . THR A 1 90 ? -7.709 3.462 11.210 1.00 90.19 90 THR A CA 1
ATOM 720 C C . THR A 1 90 ? -7.214 4.207 9.982 1.00 90.19 90 THR A C 1
ATOM 722 O O . THR A 1 90 ? -6.738 5.330 10.074 1.00 90.19 90 THR A O 1
ATOM 725 N N . ILE A 1 91 ? -7.355 3.601 8.809 1.00 88.81 91 ILE A N 1
ATOM 726 C CA . ILE A 1 91 ? -7.098 4.269 7.535 1.00 88.81 91 ILE A CA 1
ATOM 727 C C . ILE A 1 91 ? -8.400 4.899 7.064 1.00 88.81 91 ILE A C 1
ATOM 729 O O . ILE A 1 91 ? -9.432 4.230 6.949 1.00 88.81 91 ILE A O 1
ATOM 733 N N . VAL A 1 92 ? -8.349 6.183 6.746 1.00 88.25 92 VAL A N 1
ATOM 734 C CA . VAL A 1 92 ? -9.497 6.943 6.266 1.00 88.25 92 VAL A CA 1
ATOM 735 C C . VAL A 1 92 ? -9.243 7.366 4.831 1.00 88.25 92 VAL A C 1
ATOM 737 O O . VAL A 1 92 ? -8.219 7.948 4.498 1.00 88.25 92 VAL A O 1
ATOM 740 N N . ARG A 1 93 ? -10.197 7.060 3.958 1.00 85.94 93 ARG A N 1
ATOM 741 C CA . ARG A 1 93 ? -10.208 7.477 2.561 1.00 85.94 93 ARG A CA 1
ATOM 742 C C . ARG A 1 93 ? -10.913 8.822 2.445 1.00 85.94 93 ARG A C 1
ATOM 744 O O . ARG A 1 93 ? -12.136 8.894 2.594 1.00 85.94 93 ARG A O 1
ATOM 751 N N . LEU A 1 94 ? -10.144 9.857 2.127 1.00 82.44 94 LEU A N 1
ATOM 752 C CA . LEU A 1 94 ? -10.647 11.204 1.863 1.00 82.44 94 LEU A CA 1
ATOM 753 C C . LEU A 1 94 ? -11.205 11.295 0.438 1.00 82.44 94 LEU A C 1
ATOM 755 O O . LEU A 1 94 ? -12.358 11.680 0.235 1.00 82.44 94 LEU A O 1
ATOM 759 N N . THR A 1 95 ? -10.417 10.844 -0.542 1.00 78.94 95 THR A N 1
ATOM 760 C CA . THR A 1 95 ? -10.757 10.828 -1.975 1.00 78.94 95 THR A CA 1
ATOM 761 C C . THR A 1 95 ? -10.317 9.504 -2.618 1.00 78.94 95 THR A C 1
ATOM 763 O O . THR A 1 95 ? -9.704 8.663 -1.949 1.00 78.94 95 THR A O 1
ATOM 766 N N . PRO A 1 96 ? -10.621 9.235 -3.906 1.00 75.75 96 PRO A N 1
ATOM 767 C CA . PRO A 1 96 ? -10.286 7.958 -4.514 1.00 75.75 96 PRO A CA 1
ATOM 768 C C . PRO A 1 96 ? -8.817 7.532 -4.435 1.00 75.75 96 PRO A C 1
ATOM 770 O O . PRO A 1 96 ? -8.576 6.325 -4.400 1.00 75.75 96 PRO A O 1
ATOM 773 N N . LYS A 1 97 ? -7.894 8.497 -4.354 1.00 74.62 97 LYS A N 1
ATOM 774 C CA . LYS A 1 97 ? -6.437 8.316 -4.302 1.00 74.62 97 LYS A CA 1
ATOM 775 C C . LYS A 1 97 ? -5.800 9.078 -3.134 1.00 74.62 97 LYS A C 1
ATOM 777 O O . LYS A 1 97 ? -4.673 9.534 -3.254 1.00 74.62 97 LYS A O 1
ATOM 782 N N . GLN A 1 98 ? -6.530 9.285 -2.042 1.00 78.44 98 GLN A N 1
ATOM 783 C CA . GLN A 1 98 ? -5.982 9.965 -0.873 1.00 78.44 98 GLN A CA 1
ATOM 784 C C . GLN A 1 98 ? -6.485 9.305 0.400 1.00 78.44 98 GLN A C 1
ATOM 786 O O . GLN A 1 98 ? -7.694 9.223 0.649 1.00 78.44 98 GLN A O 1
ATOM 791 N N . PHE A 1 99 ? -5.530 8.832 1.186 1.00 82.88 99 PHE A N 1
ATOM 792 C CA . PHE A 1 99 ? -5.735 8.117 2.430 1.00 82.88 99 PHE A CA 1
ATOM 793 C C . PHE A 1 99 ? -4.903 8.780 3.523 1.00 82.88 99 PHE A C 1
ATOM 795 O O . PHE A 1 99 ? -3.749 9.115 3.282 1.00 82.88 99 PHE A O 1
ATOM 802 N N . HIS A 1 100 ? -5.451 8.938 4.719 1.00 89.19 100 HIS A N 1
ATOM 803 C CA . HIS A 1 100 ? -4.676 9.309 5.904 1.00 89.19 100 HIS A CA 1
ATOM 804 C C . HIS A 1 100 ? -4.846 8.247 6.987 1.00 89.19 100 HIS A C 1
ATOM 806 O O . HIS A 1 100 ? -5.740 7.396 6.903 1.00 89.19 100 HIS A O 1
ATOM 812 N N . ILE A 1 101 ? -3.961 8.274 7.980 1.00 88.88 101 ILE A N 1
ATOM 813 C CA . ILE A 1 101 ? -3.892 7.261 9.033 1.00 88.88 101 ILE A CA 1
ATOM 814 C C . ILE A 1 101 ? -4.167 7.923 10.378 1.00 88.88 101 ILE A C 1
ATOM 816 O O . ILE A 1 101 ? -3.515 8.890 10.762 1.00 88.88 101 ILE A O 1
ATOM 820 N N . GLU A 1 102 ? -5.130 7.373 11.102 1.00 90.25 102 GLU A N 1
ATOM 821 C CA . GLU A 1 102 ? -5.452 7.712 12.482 1.00 90.25 102 GLU A CA 1
ATOM 822 C C . GLU A 1 102 ? -4.971 6.565 13.376 1.00 90.25 102 GLU A C 1
ATOM 824 O O . GLU A 1 102 ? -5.421 5.428 13.236 1.00 90.25 102 GLU A O 1
ATOM 829 N N . LEU A 1 103 ? -4.046 6.846 14.284 1.00 88.19 103 LEU A N 1
ATOM 830 C CA . LEU A 1 103 ? -3.624 5.947 15.356 1.00 88.19 103 LEU A CA 1
ATOM 831 C C . LEU A 1 103 ? -4.378 6.331 16.645 1.00 88.19 103 LEU A C 1
ATOM 833 O O . LEU A 1 103 ? -4.842 7.467 16.756 1.00 88.19 103 LEU A O 1
ATOM 837 N N . PRO A 1 104 ? -4.494 5.439 17.646 1.00 82.81 104 PRO A N 1
ATOM 838 C CA . PRO A 1 104 ? -5.218 5.728 18.888 1.00 82.81 104 PRO A CA 1
ATOM 839 C C . PRO A 1 104 ? -4.757 7.004 19.605 1.00 82.81 104 PRO A C 1
ATOM 841 O O . PRO A 1 104 ? -5.581 7.722 20.161 1.00 82.81 104 PRO A O 1
ATOM 844 N N . ALA A 1 105 ? -3.453 7.296 19.568 1.00 80.00 105 ALA A N 1
ATOM 845 C CA . ALA A 1 105 ? -2.858 8.443 20.251 1.00 80.00 105 ALA A CA 1
ATOM 846 C C . ALA A 1 105 ? -2.650 9.676 19.352 1.00 80.00 105 ALA A C 1
ATOM 848 O O . ALA A 1 105 ? -2.393 10.764 19.864 1.00 80.00 105 ALA A O 1
ATOM 849 N N . ARG A 1 106 ? -2.702 9.527 18.020 1.00 83.31 106 ARG A N 1
ATOM 850 C CA . ARG A 1 106 ? -2.365 10.610 17.081 1.00 83.31 106 ARG A CA 1
ATOM 851 C C . ARG A 1 106 ? -2.847 10.346 15.664 1.00 83.31 106 ARG A C 1
ATOM 853 O O . ARG A 1 106 ? -2.948 9.206 15.227 1.00 83.31 106 ARG A O 1
ATOM 860 N N . THR A 1 107 ? -3.005 11.413 14.898 1.00 86.25 107 THR A N 1
ATOM 861 C CA . THR A 1 107 ? -3.183 11.331 13.446 1.00 86.25 107 THR A CA 1
ATOM 862 C C . THR A 1 107 ? -1.836 11.532 12.767 1.00 86.25 107 THR A C 1
ATOM 864 O O . THR A 1 107 ? -1.104 12.459 13.110 1.00 86.25 107 THR A O 1
ATOM 867 N N . MET A 1 108 ? -1.498 10.671 11.809 1.00 82.81 108 MET A N 1
ATOM 868 C CA . MET A 1 108 ? -0.325 10.895 10.968 1.00 82.81 108 MET A CA 1
ATOM 869 C C . MET A 1 108 ? -0.592 12.085 10.043 1.00 82.81 108 MET A C 1
ATOM 871 O O . MET A 1 108 ? -1.660 12.184 9.441 1.00 82.81 108 MET A O 1
ATOM 875 N N . THR A 1 109 ? 0.374 12.994 9.939 1.00 80.50 109 THR A N 1
ATOM 876 C CA . THR A 1 109 ? 0.287 14.201 9.101 1.00 80.50 109 THR A CA 1
ATOM 877 C C . THR A 1 109 ? 0.382 13.891 7.609 1.00 80.50 109 THR A C 1
ATOM 879 O O . THR A 1 109 ? -0.123 14.647 6.781 1.00 80.50 109 THR A O 1
ATOM 882 N N . GLU A 1 110 ? 1.017 12.775 7.260 1.00 80.25 110 GLU A N 1
ATOM 883 C CA . GLU A 1 110 ? 1.199 12.331 5.884 1.00 80.25 110 GLU A CA 1
ATOM 884 C C . GLU A 1 110 ? -0.090 11.775 5.269 1.00 80.25 110 GLU A C 1
ATOM 886 O O . GLU A 1 110 ? -0.934 11.164 5.933 1.00 80.25 110 GLU A O 1
ATOM 891 N N . THR A 1 111 ? -0.209 11.944 3.950 1.00 83.56 111 THR A N 1
ATOM 892 C CA . THR A 1 111 ? -1.274 11.324 3.159 1.00 83.56 111 THR A CA 1
ATOM 893 C C . THR A 1 111 ? -0.687 10.393 2.108 1.00 83.56 111 THR A C 1
ATOM 895 O O . THR A 1 111 ? 0.366 10.654 1.533 1.00 83.56 111 THR A O 1
ATOM 898 N N . TYR A 1 112 ? -1.393 9.299 1.850 1.00 78.69 112 TYR A N 1
ATOM 899 C CA . TYR A 1 112 ? -0.965 8.207 0.989 1.00 78.69 112 TYR A CA 1
ATOM 900 C C . TYR A 1 112 ? -1.877 8.110 -0.226 1.00 78.69 112 TYR A C 1
ATOM 902 O O . TYR A 1 112 ? -3.090 8.313 -0.135 1.00 78.69 112 TYR A O 1
ATOM 910 N N . THR A 1 113 ? -1.308 7.756 -1.375 1.00 77.06 113 THR A N 1
ATOM 911 C CA . THR A 1 113 ? -2.050 7.693 -2.643 1.00 77.06 113 THR A CA 1
ATOM 912 C C . THR A 1 113 ? -2.717 6.344 -2.903 1.00 77.06 113 THR A C 1
ATOM 914 O O . THR A 1 113 ? -3.576 6.222 -3.780 1.00 77.06 113 THR A O 1
ATOM 917 N N . SER A 1 114 ? -2.370 5.325 -2.112 1.00 77.06 114 SER A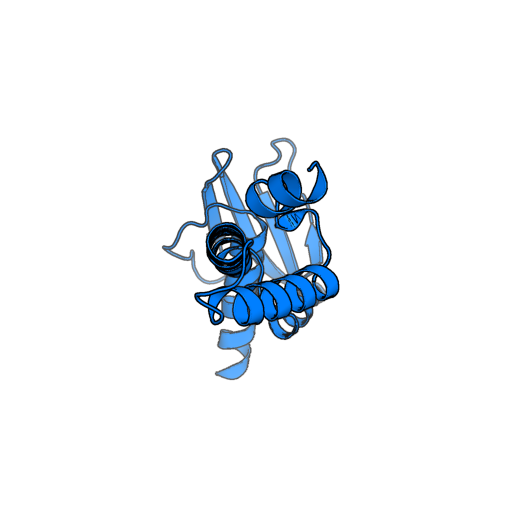 N 1
ATOM 918 C CA . SER A 1 114 ? -2.930 3.980 -2.198 1.00 77.06 114 SER A CA 1
ATOM 919 C C . SER A 1 114 ? -3.251 3.410 -0.817 1.00 77.06 114 SER A C 1
ATOM 921 O O . SER A 1 114 ? -2.622 3.747 0.188 1.00 77.06 114 SER A O 1
ATOM 923 N N . PHE A 1 115 ? -4.226 2.500 -0.774 1.00 76.44 115 PHE A N 1
ATOM 924 C CA . PHE A 1 115 ? -4.590 1.805 0.458 1.00 76.44 115 PHE A CA 1
ATOM 925 C C . PHE A 1 115 ? -3.458 0.894 0.960 1.00 76.44 115 PHE A C 1
ATOM 927 O O . PHE A 1 115 ? -3.262 0.764 2.163 1.00 76.44 115 PHE A O 1
ATOM 934 N N . THR A 1 116 ? -2.689 0.292 0.051 1.00 72.56 116 THR A N 1
ATOM 935 C CA . THR A 1 116 ? -1.543 -0.562 0.393 1.00 72.56 116 THR A CA 1
ATOM 936 C C . THR A 1 116 ? -0.425 0.236 1.059 1.00 72.56 116 THR A C 1
ATOM 938 O O . THR A 1 116 ? 0.058 -0.179 2.110 1.00 72.56 116 THR A O 1
ATOM 941 N N . ALA A 1 117 ? -0.084 1.411 0.518 1.00 69.62 117 ALA A N 1
ATOM 942 C CA . ALA A 1 117 ? 0.891 2.313 1.130 1.00 69.62 117 ALA A CA 1
ATOM 943 C C . ALA A 1 117 ? 0.427 2.788 2.518 1.00 69.62 117 ALA A C 1
ATOM 945 O O . ALA A 1 117 ? 1.203 2.781 3.467 1.00 69.62 117 ALA A O 1
ATOM 946 N N . ALA A 1 118 ? -0.865 3.097 2.673 1.00 81.12 118 ALA A N 1
ATOM 947 C CA . ALA A 1 118 ? -1.421 3.456 3.976 1.00 81.12 118 ALA A CA 1
ATOM 948 C C . ALA A 1 118 ? -1.360 2.295 4.992 1.00 81.12 118 ALA A C 1
ATOM 950 O O . ALA A 1 118 ? -1.072 2.514 6.165 1.00 81.12 118 ALA A O 1
ATOM 951 N N . ARG A 1 119 ? -1.597 1.045 4.565 1.00 82.94 119 ARG A N 1
ATOM 952 C CA . ARG A 1 119 ? -1.454 -0.140 5.436 1.00 82.94 119 ARG A CA 1
ATOM 953 C C . ARG A 1 119 ? -0.015 -0.353 5.882 1.00 82.94 119 ARG A C 1
ATOM 955 O O . ARG A 1 119 ? 0.198 -0.712 7.036 1.00 82.94 119 ARG A O 1
ATOM 962 N N . LEU A 1 120 ? 0.939 -0.127 4.983 1.00 79.31 120 LEU A N 1
ATOM 963 C CA . LEU A 1 120 ? 2.359 -0.197 5.296 1.00 79.31 120 LEU A CA 1
ATOM 964 C C . LEU A 1 120 ? 2.758 0.813 6.356 1.00 79.31 120 LEU A C 1
ATOM 966 O O . LEU A 1 120 ? 3.265 0.422 7.403 1.00 79.31 120 LEU A O 1
ATOM 970 N N . ALA A 1 121 ? 2.491 2.088 6.092 1.00 79.19 121 ALA A N 1
ATOM 971 C CA . ALA A 1 121 ? 2.852 3.157 7.006 1.00 79.19 121 ALA A CA 1
ATOM 972 C C . ALA A 1 121 ? 2.166 2.981 8.370 1.00 79.19 121 ALA A C 1
ATOM 974 O O . ALA A 1 121 ? 2.798 3.175 9.405 1.00 79.19 121 ALA A O 1
ATOM 975 N N . ALA A 1 122 ? 0.916 2.500 8.391 1.00 84.56 122 ALA A N 1
ATOM 976 C CA . ALA A 1 122 ? 0.220 2.172 9.632 1.00 84.56 122 ALA A CA 1
ATOM 977 C C . ALA A 1 122 ? 0.917 1.038 10.399 1.00 84.56 122 ALA A C 1
ATOM 979 O O . ALA A 1 122 ? 1.134 1.158 11.601 1.00 84.56 122 ALA A O 1
ATOM 980 N N . ALA A 1 123 ? 1.292 -0.052 9.723 1.00 82.00 123 ALA A N 1
ATOM 981 C CA . ALA A 1 123 ? 2.000 -1.160 10.361 1.00 82.00 123 ALA A CA 1
ATOM 982 C C . ALA A 1 123 ? 3.378 -0.728 10.880 1.00 82.00 123 ALA A C 1
ATOM 984 O O . ALA A 1 123 ? 3.751 -1.080 11.997 1.00 82.00 123 ALA A O 1
ATOM 985 N N . GLN A 1 124 ? 4.118 0.067 10.106 1.00 80.44 124 GLN A N 1
ATOM 986 C CA . GLN A 1 124 ? 5.397 0.622 10.538 1.00 80.44 124 GLN A CA 1
ATOM 987 C C . GLN A 1 124 ? 5.222 1.496 11.778 1.00 80.44 124 GLN A C 1
ATOM 989 O O . GLN A 1 124 ? 5.919 1.261 12.758 1.00 80.44 124 GLN A O 1
ATOM 994 N N . ALA A 1 125 ? 4.270 2.430 11.790 1.00 81.06 125 ALA A N 1
ATOM 995 C CA . ALA A 1 125 ? 4.006 3.283 12.948 1.00 81.06 125 ALA A CA 1
ATOM 996 C C . ALA A 1 125 ? 3.627 2.477 14.206 1.00 81.06 125 ALA A C 1
ATOM 998 O O . ALA A 1 125 ? 4.207 2.688 15.265 1.00 81.06 125 ALA A O 1
ATOM 999 N N . VAL A 1 126 ? 2.727 1.498 14.078 1.00 79.12 126 VAL A N 1
ATOM 1000 C CA . VAL A 1 126 ? 2.293 0.650 15.202 1.00 79.12 126 VAL A CA 1
ATOM 1001 C C . VAL A 1 126 ? 3.445 -0.199 15.757 1.00 79.12 126 VAL A C 1
ATOM 1003 O O . VAL A 1 126 ? 3.655 -0.241 16.964 1.00 79.12 126 VAL A O 1
ATOM 1006 N N . PHE A 1 127 ? 4.223 -0.872 14.903 1.00 73.69 127 PHE A N 1
ATOM 1007 C CA . PHE A 1 127 ? 5.269 -1.800 15.362 1.00 73.69 127 PHE A CA 1
ATOM 1008 C C . PHE A 1 127 ? 6.630 -1.141 15.632 1.00 73.69 127 PHE A C 1
ATOM 1010 O O . PHE A 1 127 ? 7.486 -1.768 16.255 1.00 73.69 127 PHE A O 1
ATOM 1017 N N . SER A 1 128 ? 6.847 0.100 15.188 1.00 68.62 128 SER A N 1
ATOM 1018 C CA . SER A 1 128 ? 8.000 0.907 15.612 1.00 68.62 128 SER A CA 1
ATOM 1019 C C . SER A 1 128 ? 7.800 1.476 17.016 1.00 68.62 128 SER A C 1
ATOM 1021 O O . SER A 1 128 ? 8.739 1.433 17.805 1.00 68.62 128 SER A O 1
ATOM 1023 N N . GLU A 1 129 ? 6.580 1.898 17.371 1.00 56.62 129 GLU A N 1
ATOM 1024 C CA . GLU A 1 129 ? 6.239 2.333 18.734 1.00 56.62 129 GLU A CA 1
ATOM 1025 C C . GLU A 1 129 ? 6.352 1.186 19.751 1.00 56.62 129 GLU A C 1
ATOM 1027 O O . GLU A 1 129 ? 6.878 1.383 20.842 1.00 56.62 129 GLU A O 1
ATOM 1032 N N . ILE A 1 130 ? 5.977 -0.040 19.367 1.00 51.28 130 ILE A N 1
ATOM 1033 C CA . ILE A 1 130 ? 6.101 -1.237 20.225 1.00 51.28 130 ILE A CA 1
ATOM 1034 C C . ILE A 1 130 ? 7.567 -1.587 20.548 1.00 51.28 130 ILE A C 1
ATOM 1036 O O . ILE A 1 130 ? 7.833 -2.285 21.520 1.00 51.28 130 ILE A O 1
ATOM 1040 N N . ARG A 1 131 ? 8.541 -1.108 19.763 1.00 38.00 131 ARG A N 1
ATOM 1041 C CA . ARG A 1 131 ? 9.971 -1.393 19.979 1.00 38.00 131 ARG A CA 1
ATOM 1042 C C . ARG A 1 131 ? 10.672 -0.386 20.900 1.00 38.00 131 ARG A C 1
ATOM 1044 O O . ARG A 1 131 ? 11.845 -0.584 21.197 1.00 38.00 131 ARG A O 1
ATOM 1051 N N . ALA A 1 132 ? 9.981 0.682 21.304 1.00 35.59 132 ALA A N 1
ATOM 1052 C CA . ALA A 1 132 ? 10.504 1.734 22.178 1.00 35.59 132 ALA A CA 1
ATOM 1053 C C . ALA A 1 132 ? 9.980 1.647 23.628 1.00 35.59 132 ALA A C 1
ATOM 1055 O O . ALA A 1 132 ? 10.271 2.544 24.418 1.00 35.59 132 ALA A O 1
ATOM 1056 N N . ALA A 1 133 ? 9.213 0.602 23.957 1.00 34.12 133 ALA A N 1
ATOM 1057 C CA . ALA A 1 133 ? 8.662 0.340 25.287 1.00 34.12 133 ALA A CA 1
ATOM 10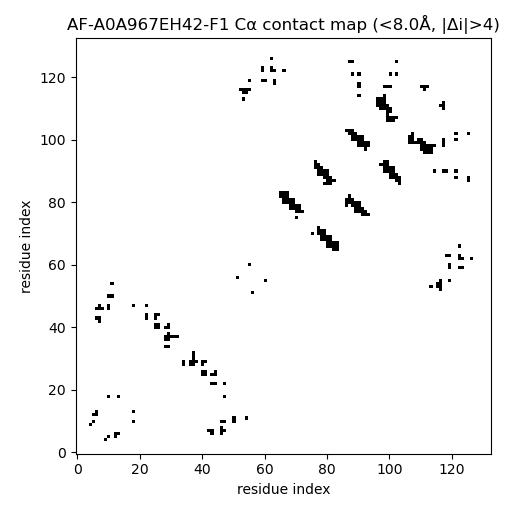58 C C . ALA A 1 133 ? 9.406 -0.799 25.994 1.00 34.12 133 ALA A C 1
ATOM 1060 O O . ALA A 1 133 ? 9.749 -1.791 25.307 1.00 34.12 133 ALA A O 1
#